Protein AF-A0A3B3VI06-F1 (afdb_monomer_lite)

Radius of gyration: 25.64 Å; chains: 1; bounding box: 44×80×50 Å

Secondary structure (DSSP, 8-state):
-HHHHHHHHHHHHHHHHHH--TTSS---HHHHHHHHTT-HHHHHHHHHHHHHHHHHHHHHHHHHHHHHHHHHHTT--HHHHHHHHHHHHHS-HHHHHHHHHHHHHHHHHHHHHHS----------

Foldseek 3Di:
DVCLVVLVVVLVVLVVLQCPDPPPPHLHDVNLVVCVVPDVVVSVVSVVVSVVSVVCNVVSVVVSVVVVVVVVVVPCDVVVVVVCCVVPQPPDVVNVVVVVVVVVVVVVVVVVVVPPDDDDDPDDD

InterPro domains:
  IPR007273 SCAMP [PF04144] (1-74)
  IPR007273 SCAMP [PTHR10687] (1-97)

Structure (mmCIF, N/CA/C/O backbone):
data_AF-A0A3B3VI06-F1
#
_entry.id   AF-A0A3B3VI06-F1
#
loop_
_atom_site.group_PDB
_atom_site.id
_atom_site.type_symbol
_atom_site.label_atom_id
_atom_site.label_alt_id
_atom_site.label_comp_id
_atom_site.label_asym_id
_atom_site.label_entity_id
_atom_site.label_seq_id
_atom_site.pdbx_PDB_ins_code
_atom_site.Cartn_x
_atom_site.Cartn_y
_atom_site.Cartn_z
_atom_site.occupancy
_atom_site.B_iso_or_equiv
_atom_site.auth_seq_id
_atom_site.auth_comp_id
_atom_site.auth_asym_id
_atom_site.auth_atom_id
_atom_site.pdbx_PDB_model_num
ATOM 1 N N . MET A 1 1 ? -13.389 -2.949 15.802 1.00 67.44 1 MET A N 1
ATOM 2 C CA . MET A 1 1 ? -12.123 -3.727 15.801 1.00 67.44 1 MET A CA 1
ATOM 3 C C . MET A 1 1 ? -11.776 -4.353 14.446 1.00 67.44 1 MET A C 1
ATOM 5 O O . MET A 1 1 ? -10.661 -4.150 13.983 1.00 67.44 1 MET A O 1
ATOM 9 N N . LEU A 1 2 ? -12.706 -5.047 13.770 1.00 75.69 2 LEU A N 1
ATOM 10 C CA . LEU A 1 2 ? -12.443 -5.718 12.480 1.00 75.69 2 LEU A CA 1
ATOM 11 C C . LEU A 1 2 ? -11.925 -4.779 11.376 1.00 75.69 2 LEU A C 1
ATOM 13 O O . LEU A 1 2 ? -10.977 -5.127 10.682 1.00 75.69 2 LEU A O 1
ATOM 17 N N . PHE A 1 3 ? -12.497 -3.574 11.258 1.00 81.00 3 PHE A N 1
ATOM 18 C CA . PHE A 1 3 ? -12.036 -2.563 10.298 1.00 81.00 3 PHE A CA 1
ATOM 19 C C . PHE A 1 3 ? -10.534 -2.278 10.433 1.00 81.00 3 PHE A C 1
ATOM 21 O O . PHE A 1 3 ? -9.816 -2.357 9.447 1.00 81.00 3 PHE A O 1
ATOM 28 N N . PHE A 1 4 ? -10.042 -2.020 11.649 1.00 81.62 4 PHE A N 1
ATOM 29 C CA . PHE A 1 4 ? -8.620 -1.753 11.885 1.00 81.62 4 PHE A CA 1
ATOM 30 C C . PHE A 1 4 ? -7.735 -2.946 11.547 1.00 81.62 4 PHE A C 1
ATOM 32 O O . PHE A 1 4 ? -6.665 -2.758 10.982 1.00 81.62 4 PHE A O 1
ATOM 39 N N . PHE A 1 5 ? -8.180 -4.159 11.875 1.00 82.12 5 PHE A N 1
ATOM 40 C CA . PHE A 1 5 ? -7.435 -5.375 11.568 1.00 82.12 5 PHE A CA 1
ATOM 41 C C . PHE A 1 5 ? -7.290 -5.578 10.053 1.00 82.12 5 PHE A C 1
ATOM 43 O O . PHE A 1 5 ? -6.176 -5.716 9.551 1.00 82.12 5 PHE A O 1
ATOM 50 N N . VAL A 1 6 ? -8.402 -5.517 9.314 1.00 89.00 6 VAL A N 1
ATOM 51 C CA . VAL A 1 6 ? -8.402 -5.658 7.850 1.00 89.00 6 VAL A CA 1
ATOM 52 C C . VAL A 1 6 ? -7.631 -4.512 7.196 1.00 89.00 6 VAL A C 1
ATOM 54 O O . VAL A 1 6 ? -6.822 -4.747 6.304 1.00 89.00 6 VAL A O 1
ATOM 57 N N . PHE A 1 7 ? -7.817 -3.280 7.672 1.00 90.44 7 PHE A N 1
ATOM 58 C CA . PHE A 1 7 ? -7.137 -2.106 7.132 1.00 90.44 7 PHE A CA 1
ATOM 59 C C . PHE A 1 7 ? -5.624 -2.132 7.398 1.00 90.44 7 PHE A C 1
ATOM 61 O O . PHE A 1 7 ? -4.845 -1.798 6.512 1.00 90.44 7 PHE A O 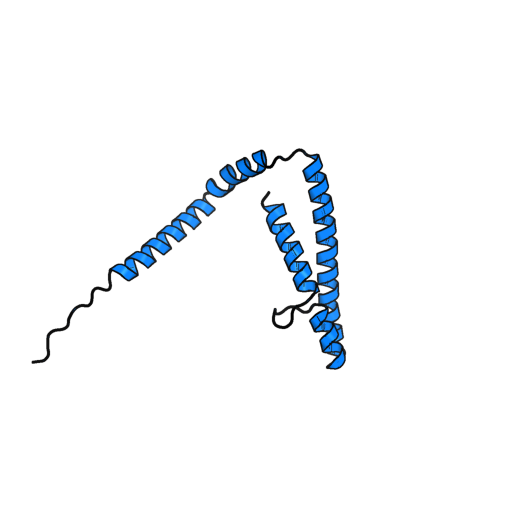1
ATOM 68 N N . MET A 1 8 ? -5.175 -2.596 8.569 1.00 90.25 8 MET A N 1
ATOM 69 C CA . MET A 1 8 ? -3.750 -2.797 8.858 1.00 90.25 8 MET A CA 1
ATOM 70 C C . MET A 1 8 ? -3.134 -3.865 7.945 1.00 90.25 8 MET A C 1
ATOM 72 O O . MET A 1 8 ? -2.054 -3.648 7.396 1.00 90.25 8 MET A O 1
ATOM 76 N N . ALA A 1 9 ? -3.827 -4.991 7.737 1.00 93.94 9 ALA A N 1
ATOM 77 C CA . ALA A 1 9 ? -3.390 -6.014 6.789 1.00 93.94 9 ALA A CA 1
ATOM 78 C C . ALA A 1 9 ? -3.322 -5.459 5.356 1.00 93.94 9 ALA A C 1
ATOM 80 O O . ALA A 1 9 ? -2.331 -5.670 4.659 1.00 93.94 9 ALA A O 1
ATOM 81 N N . GLN A 1 10 ? -4.324 -4.681 4.939 1.00 94.38 10 GLN A N 1
ATOM 82 C CA . GL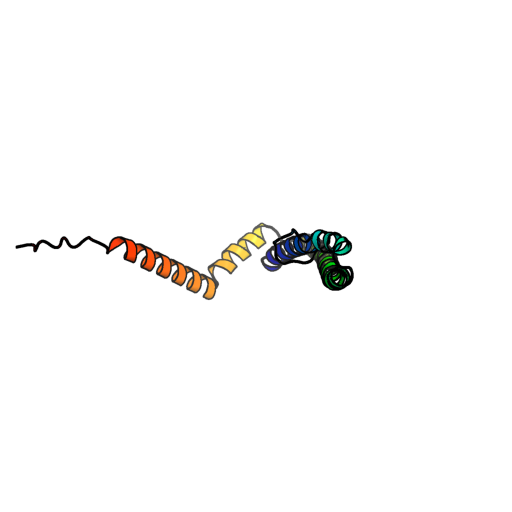N A 1 10 ? -4.352 -4.007 3.641 1.00 94.38 10 GLN A CA 1
ATOM 83 C C . GLN A 1 10 ? -3.176 -3.035 3.468 1.00 94.38 10 GLN A C 1
ATOM 85 O O . GLN A 1 10 ? -2.542 -3.036 2.414 1.00 94.38 10 GLN A O 1
ATOM 90 N N . VAL A 1 11 ? -2.837 -2.247 4.495 1.00 95.00 11 VAL A N 1
ATOM 91 C CA . VAL A 1 11 ? -1.651 -1.373 4.482 1.00 95.00 11 VAL A CA 1
ATOM 92 C C . VAL A 1 11 ? -0.388 -2.215 4.273 1.00 95.00 11 VAL A C 1
ATOM 94 O O . VAL A 1 11 ? 0.401 -1.906 3.382 1.00 95.00 11 VAL A O 1
ATOM 97 N N . GLY A 1 12 ? -0.227 -3.320 5.008 1.00 94.00 12 GLY A N 1
ATOM 98 C CA . GLY A 1 12 ? 0.904 -4.238 4.835 1.00 94.00 12 GLY A CA 1
ATOM 99 C C . GLY A 1 12 ? 1.007 -4.808 3.416 1.00 94.00 12 GLY A C 1
ATOM 100 O O . GLY A 1 12 ? 2.074 -4.757 2.804 1.00 94.00 12 GLY A O 1
ATOM 101 N N . ILE A 1 13 ? -0.111 -5.277 2.855 1.00 94.00 13 ILE A N 1
ATOM 102 C CA . ILE A 1 13 ? -0.169 -5.789 1.477 1.00 94.00 13 ILE A CA 1
ATOM 103 C C . ILE A 1 13 ? 0.205 -4.689 0.477 1.00 94.00 13 ILE A C 1
ATOM 105 O O . ILE A 1 13 ? 1.012 -4.935 -0.415 1.00 94.00 13 ILE A O 1
ATOM 109 N N . SER A 1 14 ? -0.303 -3.465 0.645 1.00 94.25 14 SER A N 1
ATOM 110 C CA . SER A 1 14 ? 0.006 -2.348 -0.261 1.00 94.25 14 SER A CA 1
ATOM 111 C C . SER A 1 14 ? 1.492 -1.957 -0.254 1.00 94.25 14 SER A C 1
ATOM 113 O O . SER A 1 14 ? 2.038 -1.580 -1.291 1.00 94.25 14 SER A O 1
ATOM 115 N N . ILE A 1 15 ? 2.180 -2.113 0.884 1.00 94.12 15 ILE A N 1
ATOM 116 C CA . ILE A 1 15 ? 3.632 -1.908 0.989 1.00 94.12 15 ILE A CA 1
ATOM 117 C C . ILE A 1 15 ? 4.382 -2.989 0.201 1.00 94.12 15 ILE A C 1
ATOM 119 O O . ILE A 1 15 ? 5.281 -2.671 -0.575 1.00 94.12 15 ILE A O 1
ATOM 123 N N . ILE A 1 16 ? 3.989 -4.259 0.340 1.00 93.56 16 ILE A N 1
ATOM 124 C CA . ILE A 1 16 ? 4.591 -5.371 -0.416 1.00 93.56 16 ILE A CA 1
ATOM 125 C C . ILE A 1 16 ? 4.359 -5.189 -1.924 1.00 93.56 16 ILE A C 1
ATOM 127 O O . ILE A 1 16 ? 5.277 -5.385 -2.722 1.00 93.56 16 ILE A O 1
ATOM 131 N N . GLN A 1 17 ? 3.159 -4.758 -2.318 1.00 92.81 17 GLN A N 1
ATOM 132 C CA . GLN A 1 17 ? 2.812 -4.447 -3.707 1.00 92.81 17 GLN A CA 1
ATOM 133 C C . GLN A 1 17 ? 3.664 -3.306 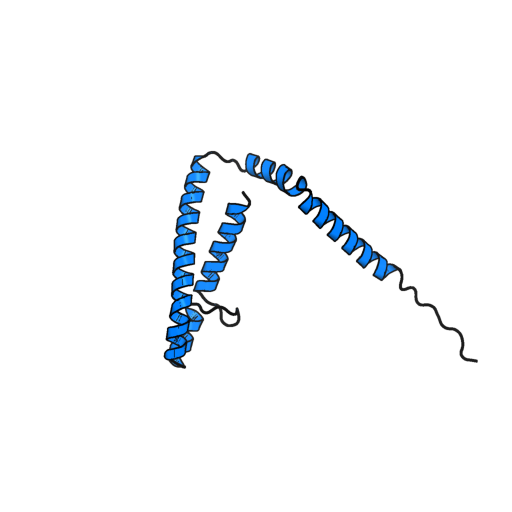-4.279 1.00 92.81 17 GLN A C 1
ATOM 135 O O . GLN A 1 17 ? 4.136 -3.408 -5.408 1.00 92.81 17 GLN A O 1
ATOM 140 N N . SER A 1 18 ? 3.917 -2.257 -3.488 1.00 94.44 18 SER A N 1
ATOM 141 C CA . SER A 1 18 ? 4.818 -1.156 -3.854 1.00 94.44 18 SER A CA 1
ATOM 142 C C . SER A 1 18 ? 6.255 -1.633 -4.104 1.00 94.44 18 SER A C 1
ATOM 144 O O . SER A 1 18 ? 6.884 -1.209 -5.074 1.00 94.44 18 SER A O 1
ATOM 146 N N . ILE A 1 19 ? 6.770 -2.561 -3.289 1.00 94.44 19 ILE A N 1
ATOM 147 C CA . ILE A 1 19 ? 8.096 -3.165 -3.504 1.00 94.44 19 ILE A CA 1
ATOM 148 C C . ILE A 1 19 ? 8.101 -4.007 -4.790 1.00 94.44 19 ILE A C 1
ATOM 150 O O . ILE A 1 19 ? 9.022 -3.894 -5.599 1.00 94.44 19 ILE A O 1
ATOM 154 N N . GLY A 1 20 ? 7.053 -4.807 -5.007 1.00 89.44 20 GLY A N 1
ATOM 155 C CA . GLY A 1 20 ? 6.851 -5.584 -6.232 1.00 89.44 20 GLY A CA 1
ATOM 156 C C . GLY A 1 20 ? 7.801 -6.770 -6.358 1.00 89.44 20 GLY A C 1
ATOM 157 O O . GLY A 1 20 ? 8.652 -6.786 -7.246 1.00 89.44 20 GLY A O 1
ATOM 158 N N . ILE A 1 21 ? 7.655 -7.762 -5.473 1.00 88.38 21 ILE A N 1
ATOM 159 C CA . ILE A 1 21 ? 8.445 -9.001 -5.516 1.00 88.38 21 ILE A CA 1
ATOM 160 C C . ILE A 1 21 ? 8.244 -9.690 -6.883 1.00 88.38 21 ILE A C 1
ATOM 162 O O . ILE A 1 21 ? 7.098 -9.953 -7.268 1.00 88.38 21 ILE A O 1
ATOM 166 N N . PRO A 1 22 ? 9.324 -10.010 -7.622 1.00 84.06 22 PRO A N 1
ATOM 167 C CA . PRO A 1 22 ? 9.213 -10.701 -8.902 1.00 84.06 22 PRO A CA 1
ATOM 168 C C . PRO A 1 22 ? 8.420 -12.012 -8.783 1.00 84.06 22 PRO A C 1
ATOM 170 O O . PRO A 1 22 ? 8.627 -12.792 -7.857 1.00 84.06 22 PRO A O 1
ATOM 173 N N . GLY A 1 23 ? 7.495 -12.252 -9.717 1.00 82.12 23 GLY A N 1
ATOM 174 C CA . GLY A 1 23 ? 6.656 -13.459 -9.741 1.00 82.12 23 GLY A CA 1
ATOM 175 C C . GLY A 1 23 ? 5.353 -13.386 -8.932 1.00 82.12 23 GLY A C 1
ATOM 176 O O . GLY A 1 23 ? 4.532 -14.286 -9.057 1.00 82.12 23 GLY A O 1
ATOM 177 N N . TRP A 1 24 ? 5.101 -12.313 -8.171 1.00 84.75 24 TRP A N 1
ATOM 178 C CA . TRP A 1 24 ? 3.852 -12.133 -7.403 1.00 84.75 24 TRP A CA 1
ATOM 179 C C . TRP A 1 24 ? 2.696 -11.502 -8.201 1.00 84.75 24 TRP A C 1
ATOM 181 O O . TRP A 1 24 ? 1.623 -11.259 -7.654 1.00 84.75 24 TRP A O 1
ATOM 191 N N . GLY A 1 25 ? 2.901 -11.214 -9.491 1.00 84.56 25 GLY A N 1
ATOM 192 C CA . GLY A 1 25 ? 1.873 -10.623 -10.359 1.00 84.56 25 GLY A CA 1
ATOM 193 C C . GLY A 1 25 ? 1.641 -9.122 -10.152 1.00 84.56 25 GLY A C 1
ATOM 194 O O . GLY A 1 25 ? 0.631 -8.596 -10.610 1.00 84.56 25 GLY A O 1
ATOM 195 N N . VAL A 1 26 ? 2.561 -8.422 -9.478 1.00 87.31 26 VAL A N 1
ATOM 196 C CA . VAL A 1 26 ? 2.463 -6.982 -9.199 1.00 87.31 26 VAL A CA 1
ATOM 197 C C . VAL A 1 26 ? 3.672 -6.242 -9.764 1.00 87.31 26 VAL A C 1
ATOM 199 O O . VAL A 1 26 ? 4.811 -6.685 -9.633 1.00 87.31 26 VAL A O 1
ATOM 202 N N . CYS A 1 27 ? 3.418 -5.083 -10.365 1.00 89.75 27 CYS A N 1
ATOM 203 C CA . CYS A 1 27 ? 4.422 -4.141 -10.848 1.00 89.75 27 CYS A CA 1
ATOM 204 C C . CYS A 1 27 ? 4.752 -3.103 -9.760 1.00 89.75 27 CYS A C 1
ATOM 206 O O . CYS A 1 27 ? 4.086 -2.073 -9.647 1.00 89.75 27 CYS A O 1
ATOM 208 N N . GLY A 1 28 ? 5.758 -3.408 -8.941 1.00 92.12 28 GLY A N 1
ATOM 209 C CA . GLY A 1 28 ? 6.342 -2.470 -7.976 1.00 92.12 28 GLY A CA 1
ATOM 210 C C . GLY A 1 28 ? 7.748 -2.026 -8.380 1.00 92.12 28 GLY A C 1
ATOM 211 O O . GLY A 1 28 ? 8.214 -2.314 -9.485 1.00 92.12 28 GLY A O 1
ATOM 212 N N . TRP A 1 29 ? 8.442 -1.338 -7.476 1.00 94.62 29 TRP A N 1
ATOM 213 C CA . TRP A 1 29 ? 9.744 -0.722 -7.746 1.00 94.62 29 TRP A CA 1
ATOM 214 C C . TRP A 1 29 ? 10.794 -1.702 -8.275 1.00 94.62 29 TRP A C 1
ATOM 216 O O . TRP A 1 29 ? 11.482 -1.375 -9.241 1.00 94.62 29 TRP A O 1
ATOM 226 N N . LEU A 1 30 ? 10.894 -2.911 -7.711 1.00 92.19 30 LEU A N 1
ATOM 227 C CA . LEU A 1 30 ? 11.877 -3.907 -8.156 1.00 92.19 30 LEU A CA 1
ATOM 228 C C . LEU A 1 30 ? 11.641 -4.347 -9.607 1.00 92.19 30 LEU A C 1
ATOM 230 O O . LEU A 1 30 ? 12.585 -4.414 -10.400 1.00 92.19 30 LEU A O 1
ATOM 234 N N . ALA A 1 31 ? 10.385 -4.615 -9.970 1.00 89.12 31 ALA A N 1
ATOM 235 C CA . ALA A 1 31 ? 10.018 -4.979 -11.333 1.00 89.12 31 ALA A CA 1
ATOM 236 C C . ALA A 1 31 ? 10.265 -3.809 -12.297 1.00 89.12 31 ALA A C 1
ATOM 238 O O . ALA A 1 31 ? 10.965 -3.968 -13.295 1.00 89.12 31 ALA A O 1
ATOM 239 N N . THR A 1 32 ? 9.771 -2.616 -11.968 1.00 91.25 32 THR A N 1
ATOM 240 C CA . THR A 1 32 ? 9.890 -1.428 -12.823 1.00 91.25 32 THR A CA 1
ATOM 241 C C . THR A 1 32 ? 11.348 -1.060 -13.100 1.00 91.25 32 THR A C 1
ATOM 243 O O . THR A 1 32 ? 11.706 -0.842 -14.257 1.00 91.25 32 THR A O 1
ATOM 246 N N . ILE A 1 33 ? 12.213 -1.063 -12.077 1.00 91.62 33 ILE A N 1
ATOM 247 C CA . ILE A 1 33 ? 13.654 -0.799 -12.236 1.00 91.62 33 ILE A CA 1
ATOM 248 C C . ILE A 1 33 ? 14.310 -1.863 -13.119 1.00 91.62 33 ILE A C 1
ATOM 250 O O . ILE A 1 33 ? 15.099 -1.521 -13.996 1.00 91.62 33 ILE A O 1
ATOM 254 N N . SER A 1 34 ? 13.952 -3.138 -12.945 1.00 88.94 34 SER A N 1
ATOM 255 C CA . SER A 1 34 ? 14.501 -4.218 -13.772 1.00 88.94 34 SER A CA 1
ATOM 256 C C . SER A 1 34 ? 14.153 -4.030 -15.252 1.00 88.94 34 SER A C 1
ATOM 258 O O . SER A 1 34 ? 15.008 -4.217 -16.113 1.00 88.94 34 SER A O 1
ATOM 260 N N . PHE A 1 35 ? 12.924 -3.606 -15.566 1.00 89.50 35 PHE A N 1
ATOM 261 C CA . PHE A 1 35 ? 12.467 -3.424 -16.948 1.00 89.50 35 PHE A CA 1
ATOM 262 C C . PHE A 1 35 ? 13.052 -2.195 -17.655 1.00 89.50 35 PHE A C 1
ATOM 264 O O . PHE A 1 35 ? 13.077 -2.189 -18.887 1.00 89.50 35 PHE A O 1
ATOM 271 N N . PHE A 1 36 ? 13.595 -1.205 -16.934 1.00 90.00 36 PHE A N 1
ATOM 272 C CA . PHE A 1 36 ? 14.292 -0.071 -17.561 1.00 90.00 36 PHE A CA 1
ATOM 273 C C . PHE A 1 36 ? 15.491 -0.509 -18.412 1.00 90.00 36 PHE A C 1
ATOM 275 O O . PHE A 1 36 ? 15.775 0.125 -19.426 1.00 90.00 36 PHE A O 1
ATOM 282 N N . SER A 1 37 ? 16.158 -1.607 -18.044 1.00 88.56 37 SER A N 1
ATOM 283 C CA . SER A 1 37 ? 17.280 -2.167 -18.807 1.00 88.56 37 SER A CA 1
ATOM 284 C C . SER A 1 37 ? 16.855 -3.033 -20.001 1.00 88.56 37 SER A C 1
ATOM 286 O O . SER A 1 37 ? 17.689 -3.316 -20.855 1.00 88.56 37 SER A O 1
ATOM 288 N N . TYR A 1 38 ? 15.583 -3.443 -20.084 1.00 89.25 38 TYR A N 1
ATOM 289 C CA . TYR A 1 38 ? 15.071 -4.293 -21.169 1.00 89.25 38 TYR A CA 1
ATOM 290 C C . TYR A 1 38 ? 14.256 -3.510 -22.195 1.00 89.25 38 TYR A C 1
ATOM 292 O O . TYR A 1 38 ? 14.462 -3.652 -23.399 1.00 89.25 38 TYR A O 1
ATOM 300 N N . ASN A 1 39 ? 13.289 -2.712 -21.739 1.00 92.56 39 ASN A N 1
ATOM 301 C CA . ASN A 1 39 ? 12.419 -1.958 -22.627 1.00 92.56 39 ASN A CA 1
ATOM 302 C C . ASN A 1 39 ? 11.819 -0.743 -21.918 1.00 92.56 39 ASN A C 1
ATOM 304 O O . ASN A 1 39 ? 10.979 -0.869 -21.023 1.00 92.56 39 ASN A O 1
ATOM 308 N N . ILE A 1 40 ? 12.216 0.446 -22.366 1.00 92.50 40 ILE A N 1
ATOM 309 C CA . ILE A 1 40 ? 11.816 1.695 -21.719 1.00 92.50 40 ILE A CA 1
ATOM 310 C C . ILE A 1 40 ? 10.308 1.950 -21.790 1.00 92.50 40 ILE A C 1
ATOM 312 O O . ILE A 1 40 ? 9.736 2.473 -20.839 1.00 92.50 40 ILE A O 1
ATOM 316 N N . PHE A 1 41 ? 9.636 1.527 -22.866 1.00 93.56 41 PHE A N 1
ATOM 317 C CA . PHE A 1 41 ? 8.189 1.706 -22.994 1.00 93.56 41 PHE A CA 1
ATOM 318 C C . PHE A 1 41 ? 7.426 0.881 -21.955 1.00 93.56 41 PHE A C 1
ATOM 320 O O . PHE A 1 41 ? 6.524 1.398 -21.300 1.00 93.56 41 PHE A O 1
ATOM 327 N N . ILE A 1 42 ? 7.826 -0.377 -21.749 1.00 92.75 42 ILE A N 1
ATOM 328 C CA . ILE A 1 42 ? 7.226 -1.248 -20.727 1.00 92.75 42 ILE A CA 1
ATOM 329 C C . ILE A 1 42 ? 7.502 -0.688 -19.328 1.00 92.75 42 ILE A C 1
ATOM 331 O O . ILE A 1 42 ? 6.591 -0.628 -18.502 1.00 92.75 42 ILE A O 1
ATOM 335 N N . ALA A 1 43 ? 8.728 -0.221 -19.077 1.00 92.50 43 ALA A N 1
ATOM 336 C CA . ALA A 1 43 ? 9.096 0.386 -17.802 1.00 92.50 43 ALA A CA 1
ATOM 337 C C . ALA A 1 43 ? 8.240 1.624 -17.481 1.00 92.50 43 ALA A C 1
ATOM 339 O O . ALA A 1 43 ? 7.736 1.740 -16.368 1.00 92.50 43 ALA A O 1
ATOM 340 N N . LEU A 1 44 ? 7.998 2.506 -18.459 1.00 94.06 44 LEU A N 1
ATOM 341 C CA . LEU A 1 44 ? 7.132 3.679 -18.286 1.00 94.06 44 LEU A CA 1
ATOM 342 C C . LEU A 1 44 ? 5.684 3.294 -17.961 1.00 94.06 44 LEU A C 1
ATOM 344 O O . LEU A 1 44 ? 5.076 3.896 -17.076 1.00 94.06 44 LEU A O 1
ATOM 348 N N . VAL A 1 45 ? 5.141 2.272 -18.626 1.00 93.69 45 VAL A N 1
ATOM 349 C CA . VAL A 1 45 ? 3.790 1.771 -18.330 1.00 93.69 45 VAL A CA 1
ATOM 350 C C . VAL A 1 45 ? 3.717 1.177 -16.921 1.00 93.69 45 VAL A C 1
ATOM 352 O O . VAL A 1 45 ? 2.738 1.423 -16.225 1.00 93.69 45 VAL A O 1
ATOM 355 N N . MET A 1 46 ? 4.747 0.454 -16.464 1.00 93.75 46 MET A N 1
ATOM 356 C CA . MET A 1 46 ? 4.811 -0.100 -15.100 1.00 93.75 46 MET A CA 1
ATOM 357 C C . MET A 1 46 ? 5.060 0.953 -14.012 1.00 93.75 46 MET A C 1
ATOM 359 O O . MET A 1 46 ? 4.677 0.764 -12.853 1.00 93.75 46 MET A O 1
ATOM 363 N N . LEU A 1 47 ? 5.653 2.087 -14.372 1.00 94.44 47 LEU A N 1
ATOM 364 C CA . LEU A 1 47 ? 5.925 3.185 -13.452 1.00 94.44 47 LEU A CA 1
ATOM 365 C C . LEU A 1 47 ? 4.630 3.840 -12.942 1.00 94.44 47 LEU A C 1
ATOM 367 O O . LEU A 1 47 ? 4.558 4.211 -11.772 1.00 94.44 47 LEU A O 1
ATOM 371 N N . ILE A 1 48 ? 3.579 3.892 -13.768 1.00 94.31 48 ILE A N 1
ATOM 372 C CA . ILE A 1 48 ? 2.257 4.420 -13.388 1.00 94.31 48 ILE A CA 1
ATOM 373 C C . ILE A 1 48 ? 1.668 3.657 -12.179 1.00 94.31 48 ILE A C 1
ATOM 375 O O . ILE A 1 48 ? 1.488 4.272 -11.123 1.00 94.31 48 ILE A O 1
ATOM 379 N N . PRO A 1 49 ? 1.402 2.335 -12.257 1.00 93.19 49 PRO A N 1
ATOM 380 C CA . PRO A 1 49 ? 0.889 1.577 -11.120 1.00 93.19 49 PRO A CA 1
ATOM 381 C C . PRO A 1 49 ? 1.883 1.510 -9.951 1.00 93.19 49 PRO A C 1
ATOM 383 O O . PRO A 1 49 ? 1.444 1.541 -8.806 1.00 93.19 49 PRO A O 1
ATOM 386 N N . THR A 1 50 ? 3.202 1.507 -10.195 1.00 94.88 50 THR A N 1
ATOM 387 C CA . THR A 1 50 ? 4.219 1.546 -9.120 1.00 94.88 50 THR A CA 1
ATOM 388 C C . THR A 1 50 ? 4.064 2.792 -8.238 1.00 94.88 50 THR A C 1
ATOM 390 O O . THR A 1 50 ? 4.046 2.706 -7.004 1.00 94.88 50 THR A O 1
ATOM 393 N N . ILE A 1 51 ? 3.903 3.965 -8.860 1.00 95.56 51 ILE A N 1
ATOM 394 C CA . ILE A 1 51 ? 3.673 5.219 -8.136 1.00 95.56 51 ILE A CA 1
ATOM 395 C C . ILE A 1 51 ? 2.313 5.192 -7.440 1.00 95.56 51 ILE A C 1
ATOM 397 O O . ILE A 1 51 ? 2.227 5.590 -6.279 1.00 95.56 51 ILE A O 1
ATOM 401 N N . MET A 1 52 ? 1.259 4.692 -8.094 1.00 94.75 52 MET A N 1
ATOM 402 C CA . MET A 1 52 ? -0.066 4.603 -7.471 1.00 94.75 52 MET A CA 1
ATOM 403 C C . MET A 1 52 ? -0.064 3.699 -6.234 1.00 94.75 52 MET A C 1
ATOM 405 O O . MET A 1 52 ? -0.595 4.104 -5.203 1.00 94.75 52 MET A O 1
ATOM 409 N N . PHE A 1 53 ? 0.577 2.527 -6.277 1.00 93.12 53 PHE A N 1
ATOM 410 C CA . PHE A 1 53 ? 0.715 1.665 -5.098 1.00 93.12 53 PHE A CA 1
ATOM 411 C C . PHE A 1 53 ? 1.516 2.341 -3.985 1.00 93.12 53 PHE A C 1
ATOM 413 O O . PHE A 1 53 ? 1.139 2.251 -2.818 1.00 93.12 53 PHE A O 1
ATOM 420 N N . THR A 1 54 ? 2.567 3.089 -4.329 1.00 95.38 54 THR A N 1
ATOM 421 C CA . THR A 1 54 ? 3.333 3.887 -3.358 1.00 95.38 54 THR A CA 1
ATOM 422 C C . THR A 1 54 ? 2.469 4.987 -2.719 1.00 95.38 54 THR A C 1
ATOM 424 O O . THR A 1 54 ? 2.505 5.192 -1.502 1.00 95.38 54 THR A O 1
ATOM 427 N N . ALA A 1 55 ? 1.638 5.668 -3.512 1.00 97.06 55 ALA A N 1
ATOM 428 C CA . ALA A 1 55 ? 0.706 6.682 -3.025 1.00 97.06 55 ALA A CA 1
ATOM 429 C C . ALA A 1 55 ? -0.369 6.068 -2.113 1.00 97.06 55 ALA A C 1
ATOM 431 O O . ALA A 1 55 ? -0.616 6.572 -1.020 1.00 97.06 55 ALA A O 1
ATOM 432 N N . VAL A 1 56 ? -0.956 4.935 -2.504 1.00 95.81 56 VAL A N 1
ATOM 433 C CA . VAL A 1 56 ? -1.931 4.207 -1.680 1.00 95.81 56 VAL A CA 1
ATOM 434 C C . VAL A 1 56 ? -1.299 3.743 -0.368 1.00 95.81 56 VAL A C 1
ATOM 436 O O . VAL A 1 56 ? -1.892 3.961 0.686 1.00 95.81 56 VAL A O 1
ATOM 439 N N . ALA A 1 57 ? -0.095 3.167 -0.400 1.00 95.81 57 ALA A N 1
ATOM 440 C CA . ALA A 1 57 ? 0.605 2.713 0.800 1.00 95.81 57 ALA A CA 1
ATOM 441 C C . ALA A 1 57 ? 0.893 3.872 1.769 1.00 95.81 57 ALA A C 1
ATOM 443 O O . ALA A 1 57 ? 0.610 3.770 2.963 1.00 95.81 57 ALA A O 1
ATOM 444 N N . SER A 1 58 ? 1.389 5.002 1.256 1.00 96.75 58 SER A N 1
ATOM 445 C CA . SER A 1 58 ? 1.703 6.181 2.075 1.00 96.75 58 SER A CA 1
ATOM 446 C C . SER A 1 58 ? 0.455 6.840 2.672 1.00 96.75 58 SER A C 1
ATOM 448 O O . SER A 1 58 ? 0.406 7.068 3.883 1.00 96.75 58 SER A O 1
ATOM 450 N N . LEU A 1 59 ? -0.588 7.080 1.871 1.00 96.19 59 LEU A N 1
ATOM 451 C CA . LEU A 1 59 ? -1.854 7.639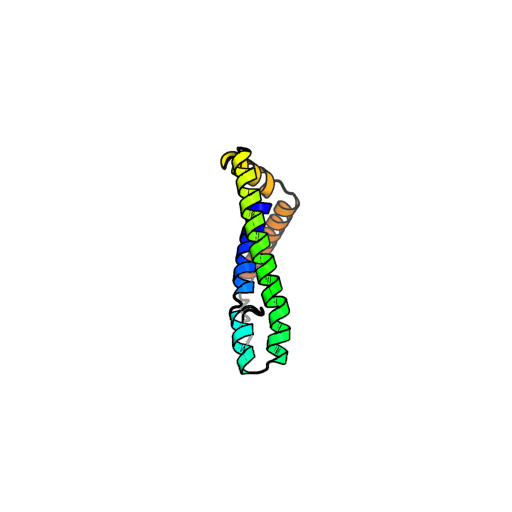 2.356 1.00 96.19 59 LEU A CA 1
ATOM 452 C C . LEU A 1 59 ? -2.526 6.716 3.376 1.00 96.19 59 LEU A C 1
ATOM 454 O O . LEU A 1 59 ? -2.997 7.185 4.414 1.00 96.19 59 LEU A O 1
ATOM 458 N N . SER A 1 60 ? -2.527 5.406 3.122 1.00 93.38 60 SER A N 1
ATOM 459 C CA . SER A 1 60 ? -3.134 4.426 4.027 1.00 93.38 60 SER A CA 1
ATOM 460 C C . SER A 1 60 ? -2.370 4.332 5.347 1.00 93.38 60 SER A C 1
ATOM 462 O O . SER A 1 60 ? -2.990 4.251 6.404 1.00 93.38 60 SER A O 1
ATOM 464 N N . PHE A 1 61 ? -1.038 4.422 5.321 1.00 93.31 61 PHE A N 1
ATOM 465 C CA . PHE A 1 61 ? -0.215 4.456 6.531 1.00 93.31 61 PHE A CA 1
ATOM 466 C C . PHE A 1 61 ? -0.475 5.712 7.382 1.00 93.31 61 PHE A C 1
ATOM 468 O O . PHE A 1 61 ? -0.635 5.626 8.606 1.00 93.31 61 PHE A O 1
ATOM 475 N N . ILE A 1 62 ? -0.590 6.883 6.745 1.00 94.25 62 ILE A N 1
ATOM 476 C CA . ILE A 1 62 ? -0.952 8.136 7.427 1.00 94.25 62 ILE A CA 1
ATOM 477 C C . ILE A 1 62 ? -2.356 8.027 8.033 1.00 94.25 62 ILE A C 1
ATOM 479 O O . ILE A 1 62 ? -2.559 8.388 9.196 1.00 94.25 62 ILE A O 1
ATOM 483 N N . ALA A 1 63 ? -3.321 7.504 7.272 1.00 92.19 63 ALA A N 1
ATOM 484 C CA . ALA A 1 63 ? -4.684 7.291 7.742 1.00 92.19 63 ALA A CA 1
ATOM 485 C C . ALA A 1 63 ? -4.723 6.326 8.935 1.00 92.19 63 ALA A C 1
ATOM 487 O O . ALA A 1 63 ? -5.355 6.639 9.944 1.00 92.19 63 ALA A O 1
ATOM 488 N N . LEU A 1 64 ? -3.989 5.209 8.872 1.00 90.62 64 LEU A N 1
ATOM 489 C CA . LEU A 1 64 ? -3.888 4.242 9.965 1.00 90.62 64 LEU A CA 1
ATOM 490 C C . LEU A 1 64 ? -3.347 4.910 11.231 1.00 90.62 64 LEU A C 1
ATOM 492 O O . LEU A 1 64 ? -3.940 4.768 12.296 1.00 90.62 64 LEU A O 1
ATOM 496 N N . THR A 1 65 ? -2.277 5.698 11.106 1.00 87.56 65 THR A N 1
ATOM 497 C CA . THR A 1 65 ? -1.666 6.409 12.237 1.00 87.56 65 THR A CA 1
ATOM 498 C C . THR A 1 65 ? -2.639 7.413 12.859 1.00 87.56 65 THR A C 1
ATOM 500 O O . THR A 1 65 ? -2.806 7.448 14.079 1.00 87.56 65 THR A O 1
ATOM 503 N N . LYS A 1 66 ? -3.337 8.205 12.034 1.00 87.81 66 LYS A N 1
ATOM 504 C CA . LYS A 1 66 ? -4.323 9.186 12.513 1.00 87.81 66 LYS A CA 1
ATOM 505 C C . LYS A 1 66 ? -5.498 8.524 13.217 1.00 87.81 66 LYS A C 1
ATOM 507 O O . LYS A 1 66 ? -5.840 8.914 14.331 1.00 87.81 66 LYS A O 1
ATOM 512 N N . ILE A 1 67 ? -6.103 7.526 12.582 1.00 85.44 67 ILE A N 1
ATOM 513 C CA . ILE A 1 67 ? -7.276 6.841 13.120 1.00 85.44 67 ILE A CA 1
ATOM 514 C C . ILE A 1 67 ? -6.885 6.086 14.395 1.00 85.44 67 ILE A C 1
ATOM 516 O O . ILE A 1 67 ? -7.604 6.172 15.384 1.00 85.44 67 ILE A O 1
ATOM 520 N N . HIS A 1 68 ? -5.731 5.416 14.423 1.00 82.31 68 HIS A N 1
ATOM 521 C CA . HIS A 1 68 ? -5.245 4.739 15.623 1.00 82.31 68 HIS A CA 1
ATOM 522 C C . HIS A 1 68 ? -5.013 5.714 16.788 1.00 82.31 68 HIS A C 1
ATOM 524 O O . HIS A 1 68 ? -5.394 5.415 17.918 1.00 82.31 68 HIS A O 1
ATOM 530 N N . ASN A 1 69 ? -4.458 6.902 16.526 1.00 82.06 69 ASN A N 1
ATOM 531 C CA . ASN A 1 69 ? -4.280 7.936 17.549 1.00 82.06 69 ASN A CA 1
ATOM 532 C C . ASN A 1 69 ? -5.618 8.469 18.084 1.00 82.06 69 ASN A C 1
ATOM 534 O O . ASN A 1 69 ? -5.778 8.582 19.299 1.00 82.06 69 ASN A O 1
ATOM 538 N N . PHE A 1 70 ? -6.598 8.729 17.210 1.00 80.62 70 PHE A N 1
ATOM 539 C CA . PHE A 1 70 ? -7.956 9.078 17.643 1.00 80.62 70 PHE A CA 1
ATOM 540 C C . PHE A 1 70 ? -8.581 7.962 18.482 1.00 80.62 70 PHE A C 1
ATOM 542 O O . PHE A 1 70 ? -9.126 8.221 19.551 1.00 80.62 70 PHE A O 1
ATOM 549 N N . TYR A 1 71 ? -8.439 6.713 18.043 1.00 73.00 71 TYR A N 1
ATOM 550 C CA . TYR A 1 71 ? -9.004 5.555 18.726 1.00 73.00 71 TYR A CA 1
ATOM 551 C C . TYR A 1 71 ? -8.377 5.336 20.109 1.00 73.00 71 TYR A C 1
ATOM 553 O O . TYR A 1 71 ? -9.095 5.113 21.086 1.00 73.00 71 TYR A O 1
ATOM 561 N N . ARG A 1 72 ? -7.054 5.515 20.234 1.00 73.50 72 ARG A N 1
ATOM 562 C CA . ARG A 1 72 ? -6.355 5.527 21.530 1.00 73.50 72 ARG A CA 1
ATOM 563 C C . ARG A 1 72 ? -6.852 6.637 22.455 1.00 73.50 72 ARG A C 1
ATOM 565 O O . ARG A 1 72 ? -6.922 6.413 23.658 1.00 73.50 72 ARG A O 1
ATOM 572 N N . GLY A 1 73 ? -7.217 7.798 21.913 1.00 68.25 73 GLY A N 1
ATOM 573 C CA . GLY A 1 73 ? -7.799 8.905 22.680 1.00 68.25 73 GLY A CA 1
ATOM 574 C C . GLY A 1 73 ? -9.216 8.634 23.202 1.00 68.25 73 GLY A C 1
ATOM 575 O O . GLY A 1 73 ? -9.619 9.227 24.195 1.00 68.25 73 GLY A O 1
ATOM 576 N N . THR A 1 74 ? -9.964 7.715 22.580 1.00 63.88 74 THR A N 1
ATOM 577 C CA . THR A 1 74 ? -11.369 7.415 22.935 1.00 63.88 74 THR A CA 1
ATOM 578 C C . THR A 1 74 ? -11.564 6.359 24.032 1.00 63.88 74 THR A C 1
ATOM 580 O O . THR A 1 74 ? -12.700 6.019 24.352 1.00 63.88 74 THR A O 1
ATOM 583 N N . GLY A 1 75 ? -10.491 5.827 24.630 1.00 59.53 75 GLY A N 1
ATOM 584 C CA . GLY A 1 75 ? -10.603 4.885 25.755 1.00 59.53 75 GLY A CA 1
ATOM 585 C C . GLY A 1 75 ? -11.151 3.498 25.387 1.00 59.53 75 GLY A C 1
ATOM 586 O O . GLY A 1 75 ? -11.609 2.765 26.263 1.00 59.53 75 GLY A O 1
ATOM 587 N N . ALA A 1 76 ? -11.110 3.113 24.107 1.00 58.62 76 ALA A N 1
ATOM 588 C CA . ALA A 1 76 ? -11.484 1.773 23.666 1.00 58.62 76 ALA A CA 1
ATOM 589 C C . ALA A 1 76 ? -10.484 0.741 24.225 1.00 58.62 76 ALA A C 1
ATOM 591 O O . ALA A 1 76 ? -9.335 0.664 23.791 1.00 58.62 76 ALA A O 1
ATOM 592 N N . SER A 1 77 ? -10.906 -0.018 25.236 1.00 61.47 77 SER A N 1
ATOM 593 C CA . SER A 1 77 ? -10.069 -1.006 25.918 1.00 61.47 77 SER A CA 1
ATOM 594 C C . SER A 1 77 ? -10.046 -2.343 25.169 1.00 61.47 77 SER A C 1
ATOM 596 O O . SER A 1 77 ? -11.019 -2.724 24.514 1.00 61.47 77 SER A O 1
ATOM 598 N N . MET A 1 78 ? -8.954 -3.103 25.320 1.00 60.47 78 MET A N 1
ATOM 599 C CA . MET A 1 78 ? -8.869 -4.491 24.831 1.00 60.47 78 MET A CA 1
ATOM 600 C C . MET A 1 78 ? -9.996 -5.372 25.398 1.00 60.47 78 MET A C 1
ATOM 602 O O . MET A 1 78 ? -10.459 -6.273 24.711 1.00 60.47 78 MET A O 1
ATOM 606 N N . SER A 1 79 ? -10.490 -5.070 26.606 1.00 60.59 79 SER A N 1
ATOM 607 C CA . SER A 1 79 ? -11.635 -5.755 27.224 1.00 60.59 79 SER A CA 1
ATOM 608 C C . SER A 1 79 ? -12.937 -5.519 26.443 1.00 60.59 79 SER A C 1
ATOM 610 O O . SER A 1 79 ? -13.631 -6.469 26.091 1.00 60.59 79 SER A O 1
ATOM 612 N N . LYS A 1 80 ? -13.212 -4.274 26.030 1.00 66.81 80 LYS A N 1
ATOM 613 C CA . LYS A 1 80 ? -14.367 -3.955 25.175 1.00 66.81 80 LYS A CA 1
ATOM 614 C C . LYS A 1 80 ? -14.223 -4.529 23.759 1.00 66.81 80 LYS A C 1
ATOM 616 O O . LYS A 1 80 ? -15.204 -4.954 23.161 1.00 66.81 80 LYS A O 1
ATOM 621 N N . ALA A 1 81 ? -12.995 -4.607 23.238 1.00 64.50 81 ALA A N 1
ATOM 622 C CA . ALA A 1 81 ? -12.689 -5.294 21.980 1.00 64.50 81 ALA A CA 1
ATOM 623 C C . ALA A 1 81 ? -12.960 -6.809 22.050 1.00 64.50 81 ALA A C 1
ATOM 625 O O . ALA A 1 81 ? -13.488 -7.378 21.096 1.00 64.50 81 ALA A O 1
ATOM 626 N N . GLN A 1 82 ? -12.599 -7.452 23.166 1.00 62.16 82 GLN A N 1
ATOM 627 C CA . GLN A 1 82 ? -12.862 -8.870 23.431 1.00 62.16 82 GLN A CA 1
ATOM 628 C C . GLN A 1 82 ? -14.356 -9.140 23.588 1.00 62.16 82 GLN A C 1
ATOM 630 O O . GLN A 1 82 ? -14.858 -10.105 23.019 1.00 62.16 82 GLN A O 1
ATOM 635 N N . GLU A 1 83 ? -15.071 -8.265 24.291 1.00 71.81 83 GLU A N 1
ATOM 636 C CA . GLU A 1 83 ? -16.521 -8.339 24.428 1.00 71.81 83 GLU A CA 1
ATOM 637 C C . GLU A 1 83 ? -17.212 -8.184 23.064 1.00 71.81 83 GLU A C 1
ATOM 639 O O . GLU A 1 83 ? -18.035 -9.018 22.698 1.00 71.81 83 GLU A O 1
ATOM 644 N N . GLU A 1 84 ? -16.825 -7.207 22.239 1.00 67.94 84 GLU A N 1
ATOM 645 C CA . GLU A 1 84 ? -17.369 -7.043 20.881 1.00 67.94 84 GLU A CA 1
ATOM 646 C C . GLU A 1 84 ? -17.014 -8.206 19.941 1.00 67.94 84 GLU A C 1
ATOM 648 O O . GLU A 1 84 ? -17.818 -8.567 19.083 1.00 67.94 84 GLU A O 1
ATOM 653 N N . TRP A 1 85 ? -15.839 -8.823 20.089 1.00 72.19 85 TRP A N 1
ATOM 654 C CA . TRP A 1 85 ? -15.442 -9.971 19.272 1.00 72.19 85 TRP A CA 1
ATOM 655 C C . TRP A 1 85 ? -16.190 -11.246 19.679 1.00 72.19 85 TRP A C 1
ATOM 657 O O . TRP A 1 85 ? -16.776 -11.909 18.824 1.00 72.19 85 TRP A O 1
ATOM 667 N N . ALA A 1 86 ? -16.254 -11.541 20.980 1.00 65.75 86 ALA A N 1
ATOM 668 C CA . ALA A 1 86 ? -16.990 -12.684 21.518 1.00 65.75 86 ALA A CA 1
ATOM 669 C C . ALA A 1 86 ? -18.500 -12.564 21.259 1.00 65.75 86 ALA A C 1
ATOM 671 O O . ALA A 1 86 ? -19.164 -13.543 20.922 1.00 65.75 86 ALA A O 1
ATOM 672 N N . THR A 1 87 ? -19.046 -11.351 21.358 1.00 65.69 87 THR A N 1
ATOM 673 C CA . THR A 1 87 ? -20.480 -11.112 21.161 1.00 65.69 87 THR A CA 1
ATOM 674 C C . THR A 1 87 ? -20.838 -10.948 19.682 1.00 65.69 87 THR A C 1
ATOM 676 O O . THR A 1 87 ? -21.931 -11.334 19.282 1.00 65.69 87 THR A O 1
ATOM 679 N N . GLY A 1 88 ? -19.943 -10.398 18.855 1.00 64.81 88 GLY A N 1
ATOM 680 C CA . GLY A 1 88 ? -20.218 -10.045 17.458 1.00 64.81 88 GLY A CA 1
ATOM 681 C C . GLY A 1 88 ? -19.865 -11.122 16.430 1.00 64.81 88 GLY A C 1
ATOM 682 O O . GLY A 1 88 ? -20.609 -11.302 15.468 1.00 64.81 88 GLY A O 1
ATOM 683 N N . ALA A 1 89 ? -18.768 -11.865 16.614 1.00 63.19 89 ALA A N 1
ATOM 684 C CA . ALA A 1 89 ? -18.358 -12.890 15.650 1.00 63.19 89 ALA A CA 1
ATOM 685 C C . ALA A 1 89 ? -19.246 -14.143 15.724 1.00 63.19 89 ALA A C 1
ATOM 687 O O . ALA A 1 89 ? -19.530 -14.757 14.699 1.00 63.19 89 ALA A O 1
ATOM 688 N N . TRP A 1 90 ? -19.712 -14.513 16.922 1.00 64.69 90 TRP A N 1
ATOM 689 C CA . TRP A 1 90 ? -20.444 -15.766 17.149 1.00 64.69 90 TRP A CA 1
ATOM 690 C C . TRP A 1 90 ? -21.963 -15.628 17.101 1.00 64.69 90 TRP A C 1
ATOM 692 O O . TRP A 1 90 ? -22.647 -16.615 16.848 1.00 64.69 90 TRP A O 1
ATOM 702 N N . LYS A 1 91 ? -22.518 -14.429 17.314 1.00 61.47 91 LYS A N 1
ATOM 703 C CA . LYS A 1 91 ? -23.972 -14.204 17.226 1.00 61.47 91 LYS A CA 1
ATOM 704 C C . LYS A 1 91 ? -24.467 -13.924 15.808 1.00 61.47 91 LYS A C 1
ATOM 706 O O . LYS A 1 91 ? -25.667 -13.765 15.616 1.00 61.47 91 LYS A O 1
ATOM 711 N N . ASN A 1 92 ? -23.572 -13.830 14.825 1.00 63.44 92 ASN A N 1
ATOM 712 C CA . ASN A 1 92 ? -23.961 -13.514 13.458 1.00 63.44 92 ASN A CA 1
ATOM 713 C C . ASN A 1 92 ? -24.583 -14.758 12.787 1.00 63.44 92 ASN A C 1
ATOM 715 O O . ASN A 1 92 ? -23.864 -15.748 12.607 1.00 63.44 92 ASN A O 1
ATOM 719 N N . PRO A 1 93 ? -25.872 -14.730 12.385 1.00 63.44 93 PRO A N 1
ATOM 720 C CA . PRO A 1 93 ? -26.553 -15.879 11.784 1.00 63.44 93 PRO A CA 1
ATOM 721 C C . PRO A 1 93 ? -25.831 -16.413 10.547 1.00 63.44 93 PRO A C 1
ATOM 723 O O . PRO A 1 93 ? -25.834 -17.613 10.307 1.00 63.44 93 PRO A O 1
ATOM 726 N N . HIS A 1 94 ? -25.151 -15.542 9.793 1.00 69.12 94 HIS A N 1
ATOM 727 C CA . HIS A 1 94 ? -24.351 -15.943 8.636 1.00 69.12 94 HIS A CA 1
ATOM 728 C C . HIS A 1 94 ? -23.062 -16.677 9.009 1.00 69.12 94 HIS A C 1
ATOM 730 O O . HIS A 1 94 ? -22.675 -17.596 8.297 1.00 69.12 94 HIS A O 1
ATOM 736 N N . VAL A 1 95 ? -22.399 -16.303 10.108 1.00 72.06 95 VAL A N 1
ATOM 737 C CA . VAL A 1 95 ? -21.190 -17.001 10.580 1.00 72.06 95 VAL A CA 1
ATOM 738 C C . VAL A 1 95 ? -21.574 -18.338 11.200 1.00 72.06 95 VAL A C 1
ATOM 740 O O . VAL A 1 95 ? -20.897 -19.328 10.952 1.00 72.06 95 VAL A O 1
ATOM 743 N N . GLN A 1 96 ? -22.694 -18.392 11.928 1.00 73.38 96 GLN A N 1
ATOM 744 C CA . GLN A 1 96 ? -23.261 -19.652 12.409 1.00 73.38 96 GLN A CA 1
ATOM 745 C C . GLN A 1 96 ? -23.659 -20.557 11.245 1.00 73.38 96 GLN A C 1
ATOM 747 O O . GLN A 1 96 ? -23.232 -21.702 11.217 1.00 73.38 96 GLN A O 1
ATOM 752 N N . ALA A 1 97 ? -24.383 -20.042 10.248 1.00 73.12 97 ALA A N 1
ATOM 753 C CA . ALA A 1 97 ? -24.763 -20.811 9.068 1.00 73.12 97 ALA A CA 1
ATOM 754 C C . ALA A 1 97 ? -23.536 -21.285 8.275 1.00 73.12 97 ALA A C 1
ATOM 756 O O . ALA A 1 97 ? -23.469 -22.454 7.916 1.00 73.12 97 ALA A O 1
ATOM 757 N N . ALA A 1 98 ? -22.531 -20.430 8.062 1.00 76.56 98 ALA A N 1
ATOM 758 C CA . ALA A 1 98 ? -21.298 -20.804 7.370 1.00 76.56 98 ALA A CA 1
ATOM 759 C C . ALA A 1 98 ? -20.477 -21.840 8.156 1.00 76.56 98 ALA A C 1
ATOM 761 O O . ALA A 1 98 ? -19.971 -22.790 7.566 1.00 76.56 98 ALA A O 1
ATOM 762 N N . ALA A 1 99 ? -20.377 -21.701 9.481 1.00 74.25 99 ALA A N 1
ATOM 763 C CA . ALA A 1 99 ? -19.712 -22.675 10.344 1.00 74.25 99 ALA A CA 1
ATOM 764 C C . ALA A 1 99 ? -20.468 -24.010 10.380 1.00 74.25 99 ALA A C 1
ATOM 766 O O . ALA A 1 99 ? -19.850 -25.067 10.318 1.00 74.25 99 ALA A O 1
ATOM 767 N N . GLN A 1 100 ? -21.799 -23.973 10.424 1.00 72.25 100 GLN A N 1
ATOM 768 C CA . GLN A 1 100 ? -22.653 -25.156 10.393 1.00 72.25 100 GLN A CA 1
ATOM 769 C C . GLN A 1 100 ? -22.569 -25.847 9.030 1.00 72.25 100 GLN A C 1
ATOM 771 O O . GLN A 1 100 ? -22.485 -27.067 8.962 1.00 72.25 100 GLN A O 1
ATOM 776 N N . GLN A 1 101 ? -22.487 -25.083 7.943 1.00 72.75 101 GLN A N 1
ATOM 777 C CA . GLN A 1 101 ? -22.316 -25.609 6.595 1.00 72.75 101 GLN A CA 1
ATOM 778 C C . GLN A 1 101 ? -20.907 -26.175 6.367 1.00 72.75 101 GLN A C 1
ATOM 780 O O . GLN A 1 101 ? -20.769 -27.217 5.733 1.00 72.75 101 GLN A O 1
ATOM 785 N N . ALA A 1 102 ? -19.873 -25.568 6.958 1.00 74.25 102 ALA A N 1
ATOM 786 C CA . ALA A 1 102 ? -18.517 -26.116 6.983 1.00 74.25 102 ALA A CA 1
ATOM 787 C C . ALA A 1 102 ? -18.418 -27.388 7.843 1.00 74.25 102 ALA A C 1
ATOM 789 O O . ALA A 1 102 ? -17.779 -28.352 7.433 1.00 74.25 102 ALA A O 1
ATOM 790 N N . ALA A 1 103 ? -19.090 -27.432 8.998 1.00 72.69 103 ALA A N 1
ATOM 791 C CA . ALA A 1 103 ? -19.163 -28.616 9.853 1.00 72.69 103 ALA A CA 1
ATOM 792 C C . ALA A 1 103 ? -19.920 -29.764 9.172 1.00 72.69 103 ALA A C 1
ATOM 794 O O . ALA A 1 103 ? -19.475 -30.906 9.223 1.00 72.69 103 ALA A O 1
ATOM 795 N N . MET A 1 104 ? -21.021 -29.462 8.478 1.00 68.31 104 MET A N 1
ATOM 796 C CA . MET A 1 104 ? -21.758 -30.433 7.667 1.00 68.31 104 MET A CA 1
ATOM 797 C C . MET A 1 104 ? -20.929 -30.918 6.472 1.00 68.31 104 MET A C 1
ATOM 799 O O . MET A 1 104 ? -20.951 -32.107 6.182 1.00 68.31 104 MET A O 1
ATOM 803 N N . GLY A 1 105 ? -20.154 -30.039 5.829 1.00 67.06 105 GLY A N 1
ATOM 804 C CA . GLY A 1 105 ? -19.227 -30.402 4.751 1.00 67.06 105 GLY A CA 1
ATOM 805 C C . GLY A 1 105 ? -18.059 -31.278 5.219 1.00 67.06 105 GLY A C 1
ATOM 806 O O . GLY A 1 105 ? -17.664 -32.216 4.527 1.00 67.06 105 GLY A O 1
AT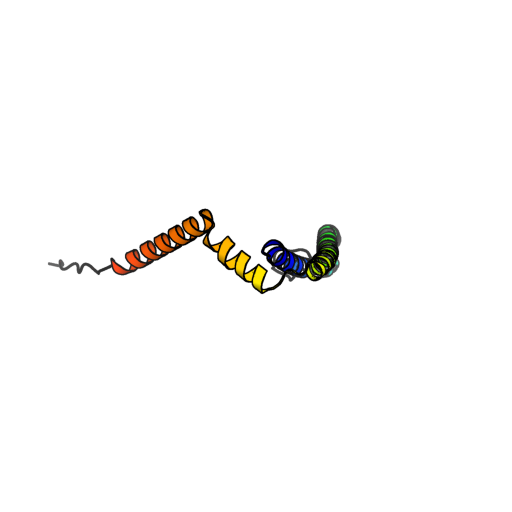OM 807 N N . ALA A 1 106 ? -17.535 -31.021 6.420 1.00 64.25 106 ALA A N 1
ATOM 808 C CA . ALA A 1 106 ? -16.510 -31.852 7.047 1.00 64.25 106 ALA A CA 1
ATOM 809 C C . ALA A 1 106 ? -17.075 -33.200 7.525 1.00 64.25 106 ALA A C 1
ATOM 811 O O . ALA A 1 106 ? -16.417 -34.222 7.368 1.00 64.25 106 ALA A O 1
ATOM 812 N N . ALA A 1 107 ? -18.305 -33.228 8.050 1.00 61.31 107 ALA A N 1
ATOM 813 C CA . ALA A 1 107 ? -18.991 -34.461 8.429 1.00 61.31 107 ALA A CA 1
ATOM 814 C C . ALA A 1 107 ? -19.359 -35.316 7.205 1.00 61.31 107 ALA A C 1
ATOM 816 O O . ALA A 1 107 ? -19.195 -36.533 7.249 1.00 61.31 107 ALA A O 1
ATOM 817 N N . SER A 1 108 ? -19.789 -34.702 6.096 1.00 59.09 108 SER A N 1
ATOM 818 C CA . SER A 1 108 ? -20.028 -35.422 4.840 1.00 59.09 108 SER A CA 1
ATOM 819 C C . SER A 1 108 ? -18.729 -35.936 4.223 1.00 59.09 108 SER A C 1
ATOM 821 O O . SER A 1 108 ? -18.703 -37.065 3.750 1.00 59.09 108 SER A O 1
ATOM 823 N N . GLY A 1 109 ? -17.642 -35.157 4.288 1.00 57.91 109 GLY A N 1
ATOM 824 C CA . GLY A 1 109 ? -16.317 -35.599 3.844 1.00 57.91 109 GLY A CA 1
ATOM 825 C C . GLY A 1 109 ? -15.771 -36.760 4.683 1.00 57.91 109 GLY A C 1
ATOM 826 O O . GLY A 1 109 ? -15.309 -37.749 4.129 1.00 57.91 109 GLY A O 1
ATOM 827 N N . ALA A 1 110 ? -15.913 -36.695 6.011 1.00 54.84 110 ALA A N 1
ATOM 828 C CA . ALA A 1 110 ? -15.471 -37.751 6.924 1.00 54.84 110 ALA A CA 1
ATOM 829 C C . ALA A 1 110 ? -16.340 -39.024 6.858 1.00 54.84 110 ALA A C 1
ATOM 831 O O . ALA A 1 110 ? -15.828 -40.122 7.064 1.00 54.84 110 ALA A O 1
ATOM 832 N N . MET A 1 111 ? -17.638 -38.916 6.540 1.00 54.22 111 MET A N 1
ATOM 833 C CA . MET A 1 111 ? -18.489 -40.092 6.294 1.00 54.22 111 MET A CA 1
ATOM 834 C C . MET A 1 111 ? -18.165 -40.791 4.970 1.00 54.22 111 MET A C 1
ATOM 836 O O . MET A 1 111 ? -18.348 -42.004 4.867 1.00 54.22 111 MET A O 1
ATOM 840 N N . GLN A 1 112 ? -17.675 -40.056 3.969 1.00 53.44 112 GLN A N 1
ATOM 841 C CA . GLN A 1 112 ? -17.332 -40.623 2.664 1.00 53.44 112 GLN A CA 1
ATOM 842 C C . GLN A 1 112 ? -16.052 -41.476 2.722 1.00 53.44 112 GLN A C 1
ATOM 844 O O . GLN A 1 112 ? -15.978 -42.499 2.042 1.00 53.44 112 GLN A O 1
ATOM 849 N N . ASP A 1 113 ? -15.110 -41.136 3.610 1.00 50.53 113 ASP A N 1
ATOM 850 C CA . ASP A 1 113 ? -13.927 -41.963 3.894 1.00 50.53 113 ASP A CA 1
ATOM 851 C C . ASP A 1 113 ? -14.248 -43.230 4.710 1.00 50.53 113 ASP A C 1
ATOM 853 O O . ASP A 1 113 ? -13.508 -44.211 4.646 1.00 50.53 113 ASP A O 1
ATOM 857 N N . GLN A 1 114 ? -15.365 -43.265 5.448 1.00 44.91 114 GLN A N 1
ATOM 858 C CA . GLN A 1 114 ? -15.683 -44.388 6.340 1.00 44.91 114 GLN A CA 1
ATOM 859 C C . GLN A 1 114 ? -16.582 -45.472 5.707 1.00 44.91 114 GLN A C 1
ATOM 861 O O . GLN A 1 114 ?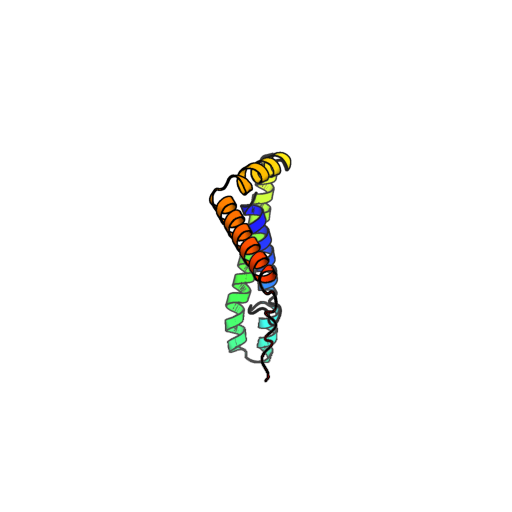 -16.722 -46.549 6.285 1.00 44.91 114 GLN A O 1
ATOM 866 N N . PHE A 1 115 ? -17.153 -45.237 4.515 1.00 47.72 115 PHE A N 1
ATOM 867 C CA . PHE A 1 115 ? -18.044 -46.192 3.826 1.00 47.72 115 PHE A CA 1
ATOM 868 C C . PHE A 1 115 ? -17.423 -46.965 2.651 1.00 47.72 115 PHE A C 1
ATOM 870 O O . PHE A 1 115 ? -18.108 -47.779 2.032 1.00 47.72 115 PHE A O 1
ATOM 877 N N . SER A 1 116 ? -16.132 -46.789 2.361 1.00 47.31 116 SER A N 1
ATOM 878 C CA . SER A 1 116 ? -15.432 -47.622 1.371 1.00 47.31 116 SER A CA 1
ATOM 879 C C . SER A 1 116 ? -14.929 -48.923 2.012 1.00 47.31 116 SER A C 1
ATOM 881 O O . SER A 1 116 ? -13.727 -49.124 2.176 1.00 47.31 116 SER A O 1
ATOM 883 N N . SER A 1 117 ? -15.838 -49.817 2.416 1.00 48.22 117 SER A N 1
ATOM 884 C CA . SER A 1 117 ? -15.468 -51.200 2.740 1.00 48.22 117 SER A CA 1
ATOM 885 C C . SER A 1 117 ? -15.260 -51.992 1.434 1.00 48.22 117 SER A C 1
ATOM 887 O O . SER A 1 117 ? -16.145 -51.991 0.575 1.00 48.22 117 SER A O 1
ATOM 889 N N . PRO A 1 118 ? -14.109 -52.664 1.223 1.00 47.12 118 PRO A N 1
ATOM 890 C CA . PRO A 1 118 ? -13.868 -53.415 -0.006 1.00 47.12 118 PRO A CA 1
ATOM 891 C C . PRO A 1 118 ? -14.775 -54.649 -0.063 1.00 47.12 118 PRO A C 1
ATOM 893 O O . PRO A 1 118 ? -14.635 -55.577 0.734 1.00 47.12 118 PRO A O 1
ATOM 896 N N . GLN A 1 119 ? -15.701 -54.670 -1.020 1.00 43.38 119 GLN A N 1
ATOM 897 C CA . GLN A 1 119 ? -16.500 -55.845 -1.350 1.00 43.38 119 GLN A CA 1
ATOM 898 C C . GLN A 1 119 ? -15.601 -56.847 -2.097 1.00 43.38 119 GLN A C 1
ATOM 900 O O . GLN A 1 119 ? -15.238 -56.627 -3.252 1.00 43.38 119 GLN A O 1
ATOM 905 N N . TYR A 1 120 ? -15.184 -57.916 -1.412 1.00 43.84 120 TYR A N 1
ATOM 906 C CA . TYR A 1 120 ? -14.373 -58.994 -1.986 1.00 43.84 120 TYR A CA 1
ATOM 907 C C . TYR A 1 120 ? -15.205 -59.740 -3.041 1.00 43.84 120 TYR A C 1
ATOM 909 O O . TYR A 1 120 ? -16.245 -60.317 -2.724 1.00 43.84 120 TYR A O 1
ATOM 917 N N . ASN A 1 121 ? -14.779 -59.682 -4.303 1.00 46.22 121 ASN A N 1
ATOM 918 C CA . ASN A 1 121 ? -15.442 -60.344 -5.423 1.00 46.22 121 ASN A CA 1
ATOM 919 C C . ASN A 1 121 ? -14.851 -61.752 -5.601 1.00 46.22 121 ASN A C 1
ATOM 921 O O . ASN A 1 121 ? -13.989 -61.968 -6.451 1.00 46.22 121 ASN A O 1
ATOM 925 N N . ASP A 1 122 ? -15.295 -62.697 -4.772 1.00 49.72 122 ASP A N 1
ATOM 926 C CA . ASP A 1 122 ? -15.155 -64.128 -5.054 1.00 49.72 122 ASP A CA 1
ATOM 927 C C . ASP A 1 122 ? -16.056 -64.449 -6.243 1.00 49.72 122 ASP A C 1
ATOM 929 O O . ASP A 1 122 ? -17.269 -64.428 -6.075 1.00 49.72 122 ASP A O 1
ATOM 933 N N . ASN A 1 123 ? -15.480 -64.652 -7.434 1.00 52.72 123 ASN A N 1
ATOM 934 C CA . ASN A 1 123 ? -16.022 -65.474 -8.527 1.00 52.72 123 ASN A CA 1
ATOM 935 C C . ASN A 1 123 ? -15.024 -65.504 -9.701 1.00 52.72 123 ASN A C 1
ATOM 937 O O . ASN A 1 123 ? -15.167 -64.786 -10.692 1.00 52.72 123 ASN A O 1
ATOM 941 N N . GLN A 1 124 ? -14.013 -66.366 -9.591 1.00 46.72 124 GLN A N 1
ATOM 942 C CA . GLN A 1 124 ? -13.390 -67.010 -10.749 1.00 46.72 124 GLN A CA 1
ATOM 943 C C . GLN A 1 124 ? -13.552 -68.523 -10.578 1.00 46.72 124 GLN A C 1
ATOM 945 O O . GLN A 1 124 ? -12.767 -69.165 -9.883 1.00 46.72 124 GLN A O 1
ATOM 950 N N . MET A 1 125 ? -14.606 -69.062 -11.191 1.00 42.53 125 MET A N 1
ATOM 951 C CA . MET A 1 125 ? -14.750 -70.471 -11.561 1.00 42.53 125 MET A CA 1
ATOM 952 C C . MET A 1 125 ? -15.143 -70.519 -13.031 1.00 42.53 125 MET A C 1
ATOM 954 O O . MET A 1 125 ? -16.072 -69.762 -13.396 1.00 42.53 125 MET A O 1
#

pLDDT: mean 77.69, std 16.29, range [42.53, 97.06]

Sequence (125 aa):
MLFFFVFMAQVGISIIQSIGIPGWGVCGWLATISFFSYNIFIALVMLIPTIMFTAVASLSFIALTKIHNFYRGTGASMSKAQEEWATGAWKNPHVQAAAQQAAMGAASGAMQDQFSSPQYNDNQM

Organism: NCBI:txid48699